Protein AF-F0RBC7-F1 (afdb_monomer)

Foldseek 3Di:
DEEEEDDEPDADDAQDDPVLVVLLCVQDDVCLLPQADYEYNDNDAPVPPQAPAQWADDGRYIYHRRGPHHNLSSSLRNQLRSVCVVVVLDDPDRRDHDPVSSVVSSVVCVVSSVVSVD

Organism: Cellulophaga lytica (strain ATCC 23178 / DSM 7489 / JCM 8516 / NBRC 14961 / NCIMB 1423 / VKM B-1433 / Cy l20) (NCBI:txid867900)

Nearest PDB structures (foldseek):
  5uof-assembly1_A  TM=1.982E-01  e=1.010E+00  Burkholderia multivorans ATCC 17616
  5tvg-assembly3_E  TM=2.107E-01  e=2.478E+00  Burkholderia vietnamiensis G4
  5tvg-assembly5_D  TM=1.849E-01  e=2.180E+00  Burkholderia vietnamiensis G4
  5tvg-assembly3_A  TM=1.946E-01  e=3.203E+00  Burkholderia vietnamiensis G4
  5tvg-assembly6_F  TM=1.935E-01  e=3.641E+00  Burkholderia vietnamiensis G4

pLDDT: mean 92.91, std 6.05, range [66.06, 98.06]

Structure (mmCIF, N/CA/C/O backbone):
data_AF-F0RBC7-F1
#
_entry.id   AF-F0RBC7-F1
#
loop_
_atom_site.group_PDB
_atom_site.id
_atom_site.type_symbol
_atom_site.label_atom_id
_atom_site.label_alt_id
_atom_site.label_comp_id
_atom_site.label_asym_id
_atom_site.label_entity_id
_atom_site.label_seq_id
_atom_site.pdbx_PDB_ins_code
_atom_site.Cartn_x
_atom_site.Cartn_y
_atom_site.Cartn_z
_atom_site.occupancy
_atom_site.B_iso_or_equiv
_atom_site.auth_seq_id
_atom_site.auth_comp_id
_atom_site.auth_asym_id
_atom_site.auth_atom_id
_atom_site.pdbx_PDB_model_num
ATOM 1 N N . MET A 1 1 ? -9.820 -12.624 -3.244 1.00 86.06 1 MET A N 1
ATOM 2 C CA . MET A 1 1 ? -8.760 -11.598 -3.341 1.00 86.06 1 MET A CA 1
ATOM 3 C C . MET A 1 1 ? -7.560 -12.165 -4.091 1.00 86.06 1 MET A C 1
ATOM 5 O O . MET A 1 1 ? -7.183 -13.303 -3.838 1.00 86.06 1 MET A O 1
ATOM 9 N N . LYS A 1 2 ? -6.996 -11.421 -5.045 1.00 93.81 2 LYS A N 1
ATOM 10 C CA . LYS A 1 2 ? -5.935 -11.867 -5.960 1.00 93.81 2 LYS A CA 1
ATOM 11 C C . LYS A 1 2 ? -4.725 -10.941 -5.843 1.00 93.81 2 LYS A C 1
ATOM 13 O O . LYS A 1 2 ? -4.882 -9.729 -5.921 1.00 93.81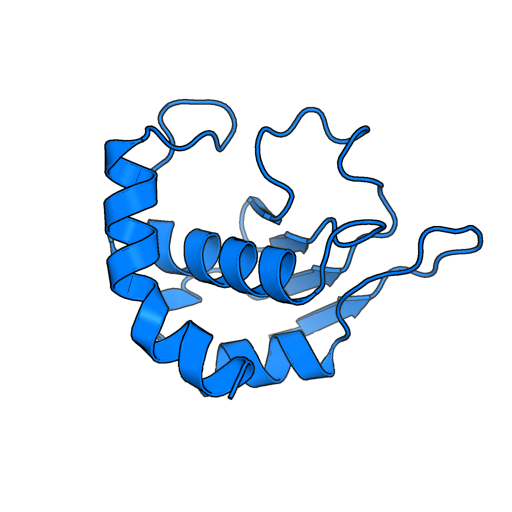 2 LYS A O 1
ATOM 18 N N . ILE A 1 3 ? -3.525 -11.505 -5.712 1.00 96.50 3 ILE A N 1
ATOM 19 C CA . ILE A 1 3 ? -2.267 -10.741 -5.716 1.00 96.50 3 ILE A CA 1
ATOM 20 C C . ILE A 1 3 ? -1.457 -11.148 -6.948 1.00 96.50 3 ILE A C 1
ATOM 22 O O . ILE A 1 3 ? -1.039 -12.305 -7.094 1.00 96.50 3 ILE A O 1
ATOM 26 N N . VAL A 1 4 ? -1.261 -10.193 -7.849 1.00 96.94 4 VAL A N 1
ATOM 27 C CA . VAL A 1 4 ? -0.533 -10.343 -9.109 1.00 96.94 4 VAL A CA 1
ATOM 28 C C . VAL A 1 4 ? 0.818 -9.654 -8.974 1.00 96.94 4 VAL A C 1
ATOM 30 O O . VAL A 1 4 ? 0.924 -8.588 -8.378 1.00 96.94 4 VAL A O 1
ATOM 33 N N . THR A 1 5 ? 1.854 -10.285 -9.516 1.00 97.50 5 THR A N 1
ATOM 34 C CA . THR A 1 5 ? 3.188 -9.690 -9.625 1.00 97.50 5 THR A CA 1
ATOM 35 C C . THR A 1 5 ? 3.593 -9.787 -11.077 1.00 97.50 5 THR A C 1
ATOM 37 O O . THR A 1 5 ? 3.671 -10.892 -11.620 1.00 97.50 5 THR A O 1
ATOM 40 N N . GLU A 1 6 ? 3.782 -8.640 -11.710 1.00 96.69 6 GLU A N 1
ATOM 41 C CA . GLU A 1 6 ? 4.222 -8.555 -13.095 1.00 96.69 6 GLU A CA 1
ATOM 42 C C . GLU A 1 6 ? 5.716 -8.886 -13.183 1.00 96.69 6 GLU A C 1
ATOM 44 O O . GLU A 1 6 ? 6.507 -8.526 -12.304 1.00 96.69 6 GLU A O 1
ATOM 49 N N . LYS A 1 7 ? 6.100 -9.615 -14.235 1.00 94.12 7 LYS A N 1
ATOM 50 C CA . LYS A 1 7 ? 7.503 -9.961 -14.482 1.00 94.12 7 LYS A CA 1
ATOM 51 C C . LYS A 1 7 ? 8.277 -8.709 -14.890 1.00 94.12 7 LYS A C 1
ATOM 53 O O . LYS A 1 7 ? 7.760 -7.862 -15.612 1.00 94.12 7 LYS A O 1
ATOM 58 N N . ILE A 1 8 ? 9.526 -8.636 -14.456 1.00 93.06 8 ILE A N 1
ATOM 59 C CA . ILE A 1 8 ? 10.472 -7.581 -14.810 1.00 93.06 8 ILE A CA 1
ATOM 60 C C . ILE A 1 8 ? 11.713 -8.227 -15.416 1.00 93.06 8 ILE A C 1
ATOM 62 O O . ILE A 1 8 ? 12.122 -9.303 -14.989 1.00 93.06 8 ILE A O 1
ATOM 66 N N . ASN A 1 9 ? 12.286 -7.565 -16.417 1.00 88.75 9 ASN A N 1
ATOM 67 C CA . ASN A 1 9 ? 13.488 -8.023 -17.118 1.00 88.75 9 ASN A CA 1
ATOM 68 C C . ASN A 1 9 ? 14.641 -7.011 -16.979 1.00 88.75 9 ASN A C 1
ATOM 70 O O . ASN A 1 9 ? 15.656 -7.136 -17.657 1.00 88.75 9 ASN A O 1
ATOM 74 N N . SER A 1 10 ? 14.460 -5.979 -16.151 1.00 90.50 10 SER A N 1
ATOM 75 C CA . SER A 1 10 ? 15.429 -4.912 -15.920 1.00 90.50 10 SER A CA 1
ATOM 76 C C . SER A 1 10 ? 15.321 -4.369 -14.497 1.00 90.50 10 SER A C 1
ATOM 78 O O . SER A 1 10 ? 14.246 -4.383 -13.892 1.00 90.50 10 SER A O 1
ATOM 80 N N . GLU A 1 11 ? 16.436 -3.856 -13.982 1.00 91.25 11 GLU A N 1
ATOM 81 C CA . GLU A 1 11 ? 16.470 -3.083 -12.740 1.00 91.25 11 GLU A CA 1
ATOM 82 C C . GLU A 1 11 ? 15.752 -1.725 -12.908 1.00 91.25 11 GLU A C 1
ATOM 84 O O . GLU A 1 11 ? 15.607 -1.241 -14.037 1.00 91.25 11 GLU A O 1
ATOM 89 N N . PRO A 1 12 ? 15.280 -1.103 -11.813 1.00 93.50 12 PRO A N 1
ATOM 90 C CA . PRO A 1 12 ? 15.268 -1.632 -10.448 1.00 93.50 12 PRO A CA 1
ATOM 91 C C . PRO A 1 12 ? 14.191 -2.710 -10.235 1.00 93.50 12 PRO A C 1
ATOM 93 O O . PRO A 1 12 ? 13.118 -2.658 -10.847 1.00 93.50 12 PRO A O 1
ATOM 96 N N . ASN A 1 13 ? 14.465 -3.683 -9.365 1.00 94.62 13 ASN A N 1
ATOM 97 C CA . ASN A 1 13 ? 13.505 -4.724 -8.989 1.00 94.62 13 ASN A CA 1
ATOM 98 C C . ASN A 1 13 ? 12.314 -4.202 -8.166 1.00 94.62 13 ASN A C 1
ATOM 100 O O . ASN A 1 13 ? 12.315 -3.073 -7.674 1.00 94.62 13 ASN A O 1
ATOM 104 N N . HIS A 1 14 ? 11.278 -5.035 -8.006 1.00 96.94 14 HIS A N 1
ATOM 105 C CA . HIS A 1 14 ? 10.188 -4.764 -7.061 1.00 96.94 14 HIS A CA 1
ATOM 106 C C . HIS A 1 14 ? 10.725 -4.735 -5.629 1.00 96.94 14 HIS A C 1
ATOM 108 O O . HIS A 1 14 ? 11.371 -5.694 -5.211 1.00 96.94 14 HIS A O 1
ATOM 114 N N . SER A 1 15 ? 10.414 -3.688 -4.862 1.00 97.00 15 SER A N 1
ATOM 115 C CA . SER A 1 15 ? 10.802 -3.623 -3.447 1.00 97.00 15 SER A CA 1
ATOM 116 C C . SER A 1 15 ? 9.883 -4.400 -2.506 1.00 97.00 15 SER A C 1
ATOM 118 O O . SER A 1 15 ? 10.276 -4.704 -1.382 1.00 97.00 15 SER A O 1
ATOM 120 N N . ILE A 1 16 ? 8.679 -4.763 -2.963 1.00 97.38 16 ILE A N 1
ATOM 121 C CA . ILE A 1 16 ? 7.745 -5.608 -2.215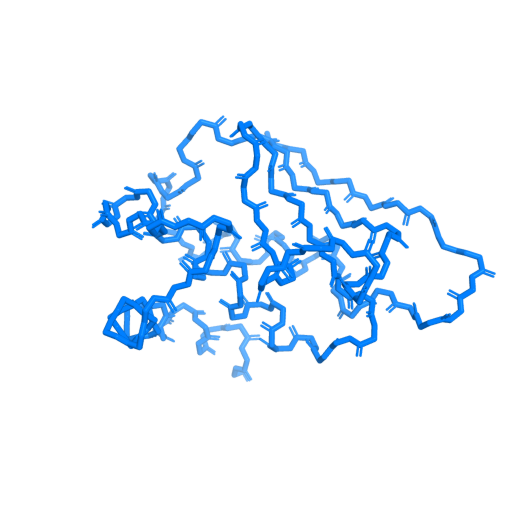 1.00 97.38 16 ILE A CA 1
ATOM 122 C C . ILE A 1 16 ? 7.417 -6.898 -2.968 1.00 97.38 16 ILE A C 1
ATOM 124 O O . ILE A 1 16 ? 7.488 -6.989 -4.195 1.00 97.38 16 ILE A O 1
ATOM 128 N N . SER A 1 17 ? 6.977 -7.896 -2.215 1.00 96.81 17 SER A N 1
ATOM 129 C CA . SER A 1 17 ? 6.544 -9.199 -2.697 1.00 96.81 17 SER A CA 1
ATOM 130 C C . SER A 1 17 ? 5.065 -9.453 -2.399 1.00 96.81 17 SER A C 1
ATOM 132 O O . SER A 1 17 ? 4.392 -8.719 -1.674 1.00 96.81 17 SER A O 1
ATOM 134 N N . LYS A 1 18 ? 4.544 -10.580 -2.900 1.00 97.06 18 LYS A N 1
ATOM 135 C CA . LYS A 1 18 ? 3.199 -11.047 -2.527 1.00 97.06 18 LYS A CA 1
ATOM 136 C C . LYS 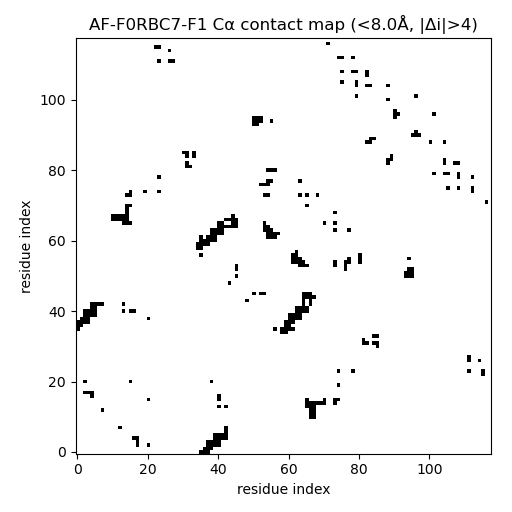A 1 18 ? 3.059 -11.313 -1.029 1.00 97.06 18 LYS A C 1
ATOM 138 O O . LYS A 1 18 ? 1.945 -11.229 -0.524 1.00 97.06 18 LYS A O 1
ATOM 143 N N . LYS A 1 19 ? 4.146 -11.689 -0.346 1.00 96.50 19 LYS A N 1
ATOM 144 C CA . LYS A 1 19 ? 4.119 -11.960 1.097 1.00 96.50 19 LYS A CA 1
ATOM 145 C C . LYS A 1 19 ? 3.872 -10.673 1.877 1.00 96.50 19 LYS A C 1
ATOM 147 O O . LYS A 1 19 ? 3.036 -10.684 2.766 1.00 96.50 19 LYS A O 1
ATOM 152 N N . ASP A 1 20 ? 4.506 -9.574 1.474 1.00 97.00 20 ASP A N 1
ATOM 153 C CA . ASP A 1 20 ? 4.311 -8.264 2.106 1.00 97.00 20 ASP A CA 1
ATOM 154 C C . ASP A 1 20 ? 2.863 -7.787 1.959 1.00 97.00 20 ASP A C 1
ATOM 156 O O . ASP A 1 20 ? 2.233 -7.391 2.933 1.00 97.00 20 ASP A O 1
ATOM 160 N N . VAL A 1 21 ? 2.294 -7.915 0.754 1.00 96.88 21 VAL A N 1
ATOM 161 C CA . VAL A 1 21 ? 0.886 -7.562 0.513 1.00 96.88 21 VAL A CA 1
ATOM 162 C C . VAL A 1 21 ? -0.057 -8.417 1.365 1.00 96.88 21 VAL A C 1
ATOM 164 O O . VAL A 1 21 ? -1.000 -7.882 1.939 1.00 96.88 21 VAL A O 1
ATOM 167 N N . LYS A 1 22 ? 0.194 -9.729 1.488 1.00 96.19 22 LYS A N 1
ATOM 168 C CA . LYS A 1 22 ? -0.601 -10.602 2.371 1.00 96.19 22 LYS A CA 1
ATOM 169 C C . LYS A 1 22 ? -0.514 -10.171 3.831 1.00 96.19 22 LYS A C 1
ATOM 171 O O . LYS A 1 22 ? -1.555 -10.031 4.457 1.00 96.19 22 LYS A O 1
ATOM 176 N N . ALA A 1 23 ? 0.694 -9.911 4.325 1.00 96.56 23 ALA A N 1
ATOM 177 C CA . ALA A 1 23 ? 0.910 -9.484 5.703 1.00 96.56 23 ALA A CA 1
ATOM 178 C C . ALA A 1 23 ? 0.162 -8.180 6.017 1.00 96.56 23 ALA A C 1
ATOM 180 O O . ALA A 1 23 ? -0.464 -8.077 7.063 1.00 96.56 23 ALA A O 1
ATOM 181 N N . ILE A 1 24 ? 0.150 -7.213 5.089 1.00 96.25 24 ILE A N 1
ATOM 182 C CA . ILE A 1 24 ? -0.648 -5.983 5.230 1.00 96.25 24 ILE A CA 1
ATOM 183 C C . ILE A 1 24 ? -2.133 -6.311 5.376 1.00 96.25 24 ILE A C 1
ATOM 185 O O . ILE A 1 24 ? -2.801 -5.785 6.260 1.00 96.25 24 ILE A O 1
ATOM 189 N N . ILE A 1 25 ? -2.657 -7.171 4.507 1.00 94.19 25 ILE A N 1
ATOM 190 C CA . ILE A 1 25 ? -4.085 -7.488 4.496 1.00 94.19 25 ILE A CA 1
ATOM 191 C C . ILE A 1 25 ? -4.506 -8.227 5.773 1.00 94.19 25 ILE A C 1
ATOM 193 O O . ILE A 1 25 ? -5.598 -7.998 6.274 1.00 94.19 25 ILE A O 1
ATOM 197 N N . GLU A 1 26 ? -3.640 -9.070 6.327 1.00 94.50 26 GLU A N 1
ATOM 198 C CA . GLU A 1 26 ? -3.916 -9.822 7.557 1.00 94.50 26 GLU A CA 1
ATOM 199 C C . GLU A 1 26 ? -4.022 -8.939 8.811 1.00 94.50 26 GLU A C 1
ATOM 201 O O . GLU A 1 26 ? -4.593 -9.375 9.809 1.00 94.50 26 GLU A O 1
ATOM 206 N N . ILE A 1 27 ? -3.479 -7.716 8.786 1.00 95.50 27 ILE A N 1
ATOM 207 C CA . ILE A 1 27 ? -3.437 -6.849 9.973 1.00 95.50 27 ILE A CA 1
ATOM 208 C C . ILE A 1 27 ? -4.400 -5.664 9.930 1.00 95.50 27 ILE A C 1
ATOM 210 O O . ILE A 1 27 ? -4.633 -5.057 10.978 1.00 95.50 27 ILE A O 1
ATOM 214 N N . ILE A 1 28 ? -4.905 -5.290 8.753 1.00 94.75 28 ILE A N 1
ATOM 215 C CA . ILE A 1 28 ? -5.844 -4.171 8.598 1.00 94.75 28 ILE A CA 1
ATOM 216 C C . ILE A 1 28 ? -7.284 -4.615 8.891 1.00 94.75 28 ILE A C 1
ATOM 218 O O . ILE A 1 28 ? -7.593 -5.800 8.793 1.00 94.75 28 ILE A O 1
ATOM 222 N N . PRO A 1 29 ? -8.193 -3.678 9.203 1.00 93.75 29 PRO A N 1
ATOM 223 C CA . PRO A 1 29 ? -9.615 -3.981 9.292 1.00 93.75 29 PRO A CA 1
ATOM 224 C C . PRO A 1 29 ? -10.184 -4.484 7.955 1.00 93.75 29 PRO A C 1
ATOM 226 O O . PRO A 1 29 ? -9.876 -3.934 6.893 1.00 93.75 29 PRO A O 1
ATOM 229 N N . ASP A 1 30 ? -11.055 -5.495 8.008 1.00 87.50 30 ASP A N 1
ATOM 230 C CA . ASP A 1 30 ? -11.636 -6.139 6.817 1.00 87.50 30 ASP A CA 1
ATOM 231 C C . ASP A 1 30 ? -12.385 -5.155 5.898 1.00 87.50 30 ASP A C 1
ATOM 233 O O . ASP A 1 30 ? -12.402 -5.307 4.672 1.00 87.50 30 ASP A O 1
ATOM 237 N N . ASP A 1 31 ? -12.989 -4.111 6.471 1.00 88.06 31 ASP A N 1
ATOM 238 C CA . ASP A 1 31 ? -13.758 -3.102 5.745 1.00 88.06 31 ASP A CA 1
ATOM 239 C C . ASP A 1 31 ? -12.885 -2.144 4.913 1.00 88.06 31 ASP A C 1
ATOM 241 O O . ASP A 1 31 ? -13.398 -1.472 4.014 1.00 88.06 31 ASP A O 1
ATOM 245 N N . TRP A 1 32 ? -11.564 -2.110 5.135 1.00 91.75 32 TRP A N 1
ATOM 246 C CA . TRP A 1 32 ? -10.647 -1.228 4.399 1.00 91.75 32 TRP A CA 1
ATOM 247 C C . TRP A 1 32 ? -10.422 -1.662 2.952 1.00 91.75 32 TRP A C 1
ATOM 249 O O . TRP A 1 32 ? -10.188 -0.829 2.076 1.00 91.75 32 TRP A O 1
ATOM 259 N N . ILE A 1 33 ? -10.528 -2.960 2.669 1.00 86.50 33 ILE A N 1
ATOM 260 C CA . ILE A 1 33 ? -10.362 -3.489 1.309 1.00 86.50 33 ILE A CA 1
ATOM 261 C C . ILE A 1 33 ? -11.539 -3.052 0.420 1.00 86.50 33 ILE A C 1
ATOM 263 O O . ILE A 1 33 ? -11.373 -2.787 -0.778 1.00 86.50 33 ILE A O 1
ATOM 267 N N . GLY A 1 34 ? -12.733 -2.929 1.009 1.00 83.81 34 GLY A N 1
ATOM 268 C CA . GLY A 1 34 ? -13.950 -2.507 0.323 1.00 83.81 34 GLY A CA 1
ATOM 269 C C . GLY A 1 34 ? -14.228 -3.327 -0.943 1.00 83.81 34 GLY A C 1
ATOM 270 O O . GLY A 1 34 ? -14.294 -4.551 -0.914 1.00 83.81 34 GLY A O 1
ATOM 271 N N . ILE A 1 35 ? -14.394 -2.640 -2.080 1.00 78.38 35 ILE A N 1
ATOM 272 C CA . ILE A 1 35 ? -14.695 -3.259 -3.388 1.00 78.38 35 ILE A CA 1
ATOM 273 C C . ILE A 1 35 ? -13.470 -3.861 -4.095 1.00 78.38 35 ILE A C 1
ATOM 275 O O . ILE A 1 35 ? -13.598 -4.473 -5.162 1.00 78.38 35 ILE A O 1
ATOM 279 N N . ALA A 1 36 ? -12.267 -3.617 -3.577 1.00 77.94 36 ALA A N 1
ATOM 280 C CA . ALA A 1 36 ? -11.057 -4.073 -4.230 1.00 77.94 36 ALA A CA 1
ATOM 281 C C . ALA A 1 36 ? -10.897 -5.584 -4.075 1.00 77.94 36 ALA A C 1
ATOM 283 O O . ALA A 1 36 ? -11.130 -6.161 -3.020 1.00 77.94 36 ALA A O 1
ATOM 284 N N . HIS A 1 37 ? -10.457 -6.244 -5.139 1.00 84.19 37 HIS A N 1
ATOM 285 C CA . HIS A 1 37 ? -10.175 -7.676 -5.093 1.00 84.19 37 HIS A CA 1
ATOM 286 C C . HIS A 1 37 ? -8.863 -8.046 -5.783 1.00 84.19 37 HIS A C 1
ATOM 288 O O . HIS A 1 37 ? -8.518 -9.232 -5.795 1.00 84.19 37 HIS A O 1
ATOM 294 N N . ILE A 1 38 ? -8.121 -7.067 -6.319 1.00 94.88 38 ILE A N 1
ATOM 295 C CA . ILE A 1 38 ? -6.837 -7.267 -6.997 1.00 94.88 38 ILE A CA 1
ATOM 296 C C . ILE A 1 38 ? -5.780 -6.319 -6.421 1.00 94.88 38 ILE A C 1
ATOM 298 O O . ILE A 1 38 ? -5.989 -5.112 -6.361 1.00 94.88 38 ILE A O 1
ATOM 302 N N . PHE A 1 39 ? -4.620 -6.865 -6.072 1.00 97.00 39 PHE A N 1
ATOM 303 C CA . PHE A 1 39 ? -3.397 -6.114 -5.788 1.00 97.00 39 PHE A CA 1
ATOM 304 C C . PHE A 1 39 ? -2.382 -6.445 -6.883 1.00 97.00 39 PHE A C 1
ATOM 306 O O . PHE A 1 39 ? -1.980 -7.603 -7.013 1.00 97.00 39 PHE A O 1
ATOM 313 N N . SER A 1 40 ? -2.012 -5.462 -7.703 1.00 97.50 40 SER A N 1
ATOM 314 C CA . SER A 1 40 ? -1.073 -5.621 -8.815 1.00 97.50 40 SER A CA 1
ATOM 315 C C . SER A 1 40 ? 0.255 -4.946 -8.494 1.00 97.50 40 SER A C 1
ATOM 317 O O . SER A 1 40 ? 0.353 -3.720 -8.527 1.00 97.50 40 SER A O 1
ATOM 319 N N . ILE A 1 41 ? 1.273 -5.754 -8.200 1.00 98.06 41 ILE A N 1
ATOM 320 C CA . ILE A 1 41 ? 2.670 -5.319 -8.117 1.00 98.06 41 ILE A CA 1
ATOM 321 C C . ILE A 1 41 ? 3.164 -5.170 -9.558 1.00 98.06 41 ILE A C 1
ATOM 323 O O . ILE A 1 41 ? 3.415 -6.164 -10.246 1.00 98.06 41 ILE A O 1
ATOM 327 N N . SER A 1 42 ? 3.190 -3.927 -10.029 1.00 96.81 42 SER A N 1
ATOM 328 C CA . SER A 1 42 ? 3.284 -3.569 -11.444 1.00 96.81 42 SER A CA 1
ATOM 329 C C . SER A 1 42 ? 4.731 -3.393 -11.893 1.00 96.81 42 SER A C 1
ATOM 331 O O . SER A 1 42 ? 5.542 -2.813 -11.175 1.00 96.81 42 SER A O 1
ATOM 333 N N . SER A 1 43 ? 5.059 -3.841 -13.108 1.00 96.19 43 SER A N 1
ATOM 334 C CA . SER A 1 43 ? 6.396 -3.701 -13.699 1.00 96.19 43 SER A CA 1
ATOM 335 C C . SER A 1 43 ? 6.706 -2.269 -14.143 1.00 96.19 43 SER A C 1
ATOM 337 O O . SER A 1 43 ? 7.842 -1.974 -14.505 1.00 96.19 43 SER A O 1
ATOM 339 N N . GLN A 1 44 ? 5.722 -1.370 -14.145 1.00 95.25 44 GLN A N 1
ATOM 340 C CA . GLN A 1 44 ? 5.908 0.049 -14.451 1.00 95.25 44 GLN A CA 1
ATOM 341 C C . GLN A 1 44 ? 6.700 0.772 -13.343 1.00 95.25 44 GLN A C 1
ATOM 343 O O . GLN A 1 44 ? 6.437 0.574 -12.159 1.00 95.25 44 GLN A O 1
ATOM 348 N N . LEU A 1 45 ? 7.643 1.636 -13.734 1.00 95.38 45 LEU A N 1
ATOM 349 C CA . LEU A 1 45 ? 8.339 2.550 -12.818 1.00 95.38 45 LEU A CA 1
ATOM 350 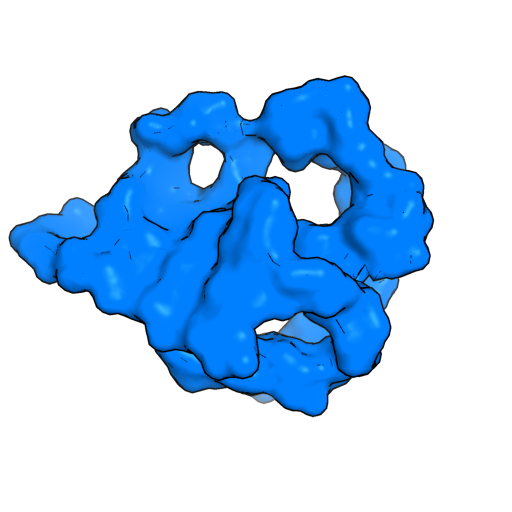C C . LEU A 1 45 ? 7.436 3.728 -12.436 1.00 95.38 45 LEU A C 1
ATOM 352 O O . LEU A 1 45 ? 6.704 4.242 -13.284 1.00 95.38 45 LEU A O 1
ATOM 356 N N . PHE A 1 46 ? 7.512 4.171 -11.179 1.00 94.56 46 PHE A N 1
ATOM 357 C CA . PHE A 1 46 ? 6.688 5.271 -10.671 1.00 94.56 46 PHE A CA 1
ATOM 358 C C . PHE A 1 46 ? 6.901 6.582 -11.440 1.00 94.56 46 PHE A C 1
ATOM 360 O O . PHE A 1 46 ? 5.924 7.211 -11.842 1.00 94.56 46 PHE A O 1
ATOM 367 N N . GLU A 1 47 ? 8.151 6.931 -11.748 1.00 92.62 47 GLU A N 1
ATOM 368 C CA . GLU A 1 47 ? 8.520 8.115 -12.545 1.00 92.62 47 GLU A CA 1
ATOM 369 C C . GLU A 1 47 ? 7.817 8.186 -13.915 1.00 92.62 47 GLU A C 1
ATOM 371 O O . GLU A 1 47 ? 7.581 9.269 -14.440 1.00 92.62 47 GLU A O 1
ATOM 376 N N . ASN A 1 48 ? 7.394 7.038 -14.458 1.00 92.88 48 ASN A N 1
ATOM 377 C CA . ASN A 1 48 ? 6.720 6.926 -15.753 1.00 92.88 48 ASN A CA 1
ATOM 378 C C . ASN A 1 48 ? 5.186 6.829 -15.638 1.00 92.88 48 ASN A C 1
ATOM 380 O O . ASN A 1 48 ? 4.517 6.451 -16.602 1.00 92.88 48 ASN A O 1
ATOM 384 N N . SER A 1 49 ? 4.606 7.065 -14.457 1.00 88.06 49 SER A N 1
ATOM 385 C CA . SER A 1 49 ? 3.179 6.816 -14.192 1.00 88.06 49 SER A CA 1
ATOM 386 C C . SER A 1 49 ? 2.269 8.038 -14.281 1.00 88.06 49 SER A C 1
ATOM 388 O O . SER A 1 49 ? 1.054 7.869 -14.355 1.00 88.06 49 SER A O 1
ATOM 390 N N . ASN A 1 50 ? 2.832 9.251 -14.322 1.00 88.81 50 ASN A N 1
ATOM 391 C CA . ASN A 1 50 ? 2.100 10.522 -14.198 1.00 88.81 50 ASN A CA 1
ATOM 392 C C . ASN A 1 50 ? 1.241 10.631 -12.922 1.00 88.81 50 ASN A C 1
ATOM 394 O O . ASN A 1 50 ? 0.347 11.475 -12.857 1.00 88.81 50 ASN A O 1
ATOM 398 N N . TRP A 1 51 ? 1.456 9.765 -11.931 1.00 89.31 51 T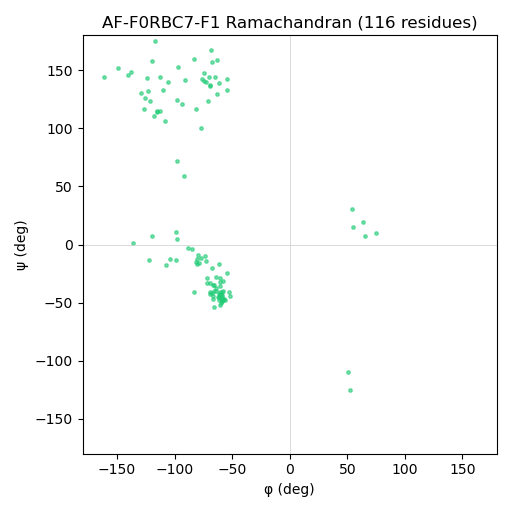RP A N 1
ATOM 399 C CA . TRP A 1 51 ? 0.742 9.805 -10.661 1.00 89.31 51 TRP A CA 1
ATOM 400 C C . TRP A 1 51 ? 1.560 10.540 -9.617 1.00 89.31 51 TRP A C 1
ATOM 402 O O . TRP A 1 51 ? 2.787 10.508 -9.632 1.00 89.31 51 TRP A O 1
ATOM 412 N N . ASP A 1 52 ? 0.861 11.135 -8.659 1.00 91.75 52 ASP A N 1
ATOM 413 C CA . ASP A 1 52 ? 1.505 11.826 -7.543 1.00 91.75 52 ASP A CA 1
ATOM 414 C C . ASP A 1 52 ? 1.973 10.854 -6.446 1.00 91.75 52 ASP A C 1
ATOM 416 O O . ASP A 1 52 ? 2.703 11.245 -5.535 1.00 91.75 52 ASP A O 1
ATOM 420 N N . ARG A 1 53 ? 1.528 9.589 -6.497 1.00 94.12 53 ARG A N 1
ATOM 421 C CA . ARG A 1 53 ? 1.816 8.550 -5.498 1.00 94.12 53 ARG A CA 1
ATOM 422 C C . ARG A 1 53 ? 2.069 7.189 -6.159 1.00 94.12 53 ARG A C 1
ATOM 424 O O . ARG A 1 53 ? 1.413 6.869 -7.153 1.00 94.12 53 ARG A O 1
ATOM 431 N N . PRO A 1 54 ? 2.971 6.359 -5.602 1.00 95.75 54 PRO A N 1
ATOM 432 C CA . PRO A 1 54 ? 3.358 5.080 -6.202 1.00 95.75 54 PRO A CA 1
ATOM 433 C C . PRO A 1 54 ? 2.321 3.972 -5.999 1.00 95.75 54 PRO A C 1
ATOM 435 O O . PRO A 1 54 ? 2.409 2.921 -6.633 1.00 95.75 54 PRO A O 1
ATOM 438 N N . VAL A 1 55 ? 1.332 4.184 -5.129 1.00 96.06 55 VAL A N 1
ATOM 439 C CA . VAL A 1 55 ? 0.233 3.246 -4.909 1.00 96.06 55 VAL A CA 1
ATOM 440 C C . VAL A 1 55 ? -1.086 3.966 -5.095 1.00 96.06 55 VAL A C 1
ATOM 442 O O . VAL A 1 55 ? -1.329 4.985 -4.453 1.00 96.06 55 VAL A O 1
ATOM 445 N N . ILE A 1 56 ? -1.932 3.422 -5.966 1.00 93.88 56 ILE A N 1
ATOM 446 C CA . ILE A 1 56 ? -3.269 3.955 -6.213 1.00 93.88 56 ILE A CA 1
ATOM 447 C C . ILE A 1 56 ? -4.292 2.831 -6.329 1.00 93.88 56 ILE A C 1
ATOM 449 O O . ILE A 1 56 ? -4.002 1.748 -6.845 1.00 93.88 56 ILE A O 1
ATOM 453 N N . GLN A 1 57 ? -5.521 3.104 -5.914 1.00 91.88 57 GLN A N 1
ATOM 454 C CA . GLN A 1 57 ? -6.661 2.268 -6.234 1.00 91.88 57 GLN A CA 1
ATOM 455 C C . GLN A 1 57 ? -7.365 2.796 -7.486 1.00 91.88 57 GLN A C 1
ATOM 457 O O . GLN A 1 57 ? -7.907 3.900 -7.493 1.00 91.88 57 GLN A O 1
ATOM 462 N N . ASN A 1 58 ? -7.449 1.964 -8.521 1.00 87.06 58 ASN A N 1
ATOM 463 C CA . ASN A 1 58 ? -8.302 2.202 -9.678 1.00 87.06 58 ASN A CA 1
ATOM 464 C C . ASN A 1 58 ? -9.387 1.120 -9.740 1.00 87.06 58 ASN A C 1
ATOM 466 O O . ASN A 1 58 ? -9.093 -0.062 -9.937 1.00 87.06 58 ASN A O 1
ATOM 470 N N . ASN A 1 59 ? -10.645 1.526 -9.547 1.00 87.19 59 ASN A N 1
ATOM 471 C CA . ASN A 1 59 ? -11.795 0.631 -9.412 1.00 87.19 59 ASN A CA 1
ATOM 472 C C . ASN A 1 59 ? -11.539 -0.471 -8.370 1.00 87.19 59 ASN A C 1
ATOM 474 O O . ASN A 1 59 ? -11.474 -0.209 -7.168 1.00 87.19 59 ASN A O 1
ATOM 478 N N . THR A 1 60 ? -11.381 -1.707 -8.830 1.00 90.94 60 THR A N 1
ATOM 479 C CA . THR A 1 60 ? -11.224 -2.897 -7.995 1.00 90.94 60 THR A CA 1
ATOM 480 C C . THR A 1 60 ? -9.769 -3.334 -7.811 1.00 90.94 60 THR A C 1
ATOM 482 O O . THR A 1 60 ? -9.520 -4.387 -7.215 1.00 90.94 60 THR A O 1
ATOM 485 N N . THR A 1 61 ? -8.819 -2.554 -8.332 1.00 93.88 61 THR A N 1
ATOM 486 C CA . THR A 1 61 ? -7.399 -2.904 -8.371 1.00 93.88 61 THR A CA 1
ATOM 487 C C . THR A 1 61 ? -6.564 -1.860 -7.645 1.00 93.88 61 THR A C 1
ATOM 489 O O . THR A 1 61 ? -6.564 -0.692 -8.026 1.00 93.88 61 THR A O 1
ATOM 492 N N . PHE A 1 62 ? -5.787 -2.292 -6.656 1.00 94.94 62 PHE A N 1
ATOM 493 C CA . PHE A 1 62 ? -4.645 -1.530 -6.162 1.00 94.94 62 PHE A CA 1
ATOM 494 C C . PHE A 1 62 ? -3.464 -1.769 -7.095 1.00 94.94 62 PHE A C 1
ATOM 496 O O . PHE A 1 62 ? -2.999 -2.903 -7.231 1.00 94.94 62 PHE A O 1
ATOM 503 N N . LYS A 1 63 ? -2.987 -0.721 -7.760 1.00 96.12 63 LYS A N 1
ATOM 504 C CA . LYS A 1 63 ? -1.773 -0.770 -8.572 1.00 96.12 63 LYS A CA 1
ATOM 505 C C . LYS A 1 63 ? -0.614 -0.220 -7.747 1.00 96.12 63 LYS A C 1
ATOM 507 O O . LYS A 1 63 ? -0.699 0.886 -7.224 1.00 96.12 63 LYS A O 1
ATOM 512 N N . ILE A 1 64 ? 0.437 -1.026 -7.617 1.00 97.75 64 ILE A N 1
ATOM 513 C CA . ILE A 1 64 ? 1.582 -0.791 -6.738 1.00 97.75 64 ILE A CA 1
ATOM 514 C C . ILE A 1 64 ? 2.834 -0.673 -7.610 1.00 97.75 64 ILE A C 1
ATOM 516 O O . ILE A 1 64 ? 3.266 -1.656 -8.216 1.00 97.75 64 ILE A O 1
ATOM 520 N N . LEU A 1 65 ? 3.400 0.529 -7.692 1.00 97.38 65 LEU A N 1
ATOM 521 C CA . LEU A 1 65 ? 4.599 0.858 -8.462 1.00 97.38 65 LEU A CA 1
ATOM 522 C C . LEU A 1 65 ? 5.824 0.850 -7.547 1.00 97.38 65 LEU A C 1
ATOM 524 O O . LEU A 1 65 ? 6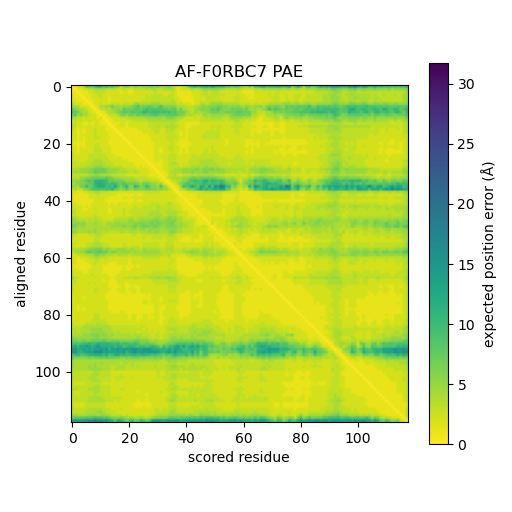.363 1.890 -7.195 1.00 97.38 65 LEU A O 1
ATOM 528 N N . SER A 1 66 ? 6.246 -0.339 -7.124 1.00 97.69 66 SER A N 1
ATOM 529 C CA . SER A 1 66 ? 7.275 -0.509 -6.088 1.00 97.69 66 SER A CA 1
ATOM 530 C C . SER A 1 66 ? 8.720 -0.469 -6.584 1.00 97.69 66 SER A C 1
ATOM 532 O O . SER A 1 66 ? 9.653 -0.623 -5.803 1.00 97.69 66 SER A O 1
ATOM 534 N N . ARG A 1 67 ? 8.937 -0.366 -7.894 1.00 97.00 67 ARG A N 1
ATOM 535 C CA . ARG A 1 67 ? 10.275 -0.501 -8.473 1.00 97.00 67 ARG A CA 1
ATOM 536 C C . ARG A 1 67 ? 11.143 0.713 -8.137 1.00 97.00 67 ARG A C 1
ATOM 538 O O . ARG A 1 67 ? 10.770 1.831 -8.478 1.00 97.00 67 ARG A O 1
ATOM 545 N N . GLY A 1 68 ? 12.299 0.476 -7.513 1.00 94.81 68 GLY A N 1
ATOM 546 C CA . GLY A 1 68 ? 13.270 1.526 -7.165 1.00 94.81 68 GLY A CA 1
ATOM 547 C C . GLY A 1 68 ? 12.887 2.408 -5.973 1.00 94.81 68 GLY A C 1
ATOM 548 O O . GLY A 1 68 ? 13.553 3.409 -5.735 1.00 94.81 68 GLY A O 1
ATOM 549 N N . ILE A 1 69 ? 11.835 2.046 -5.234 1.00 96.69 69 ILE A N 1
ATOM 550 C CA . ILE A 1 69 ? 11.360 2.761 -4.042 1.00 96.69 69 ILE A CA 1
ATOM 551 C C . ILE A 1 69 ? 11.594 1.874 -2.824 1.00 96.69 69 ILE A C 1
ATOM 553 O O . ILE A 1 69 ? 11.454 0.655 -2.927 1.00 96.69 69 ILE A O 1
ATOM 557 N N . ASP A 1 70 ? 11.934 2.459 -1.676 1.00 96.81 70 ASP A N 1
ATOM 558 C CA . ASP A 1 70 ? 12.134 1.699 -0.444 1.00 96.81 70 ASP A CA 1
ATOM 559 C C . ASP A 1 70 ? 10.910 0.829 -0.096 1.00 96.81 70 ASP A C 1
ATOM 561 O O . ASP A 1 70 ? 9.752 1.214 -0.295 1.00 96.81 70 ASP A O 1
ATOM 565 N N . ARG A 1 71 ? 11.167 -0.377 0.426 1.00 96.88 71 ARG A N 1
ATOM 566 C CA . ARG A 1 71 ? 10.113 -1.339 0.781 1.00 96.88 71 ARG A CA 1
ATOM 567 C C . ARG A 1 71 ? 9.125 -0.723 1.769 1.00 96.88 71 ARG A C 1
ATOM 569 O O . ARG A 1 71 ? 7.914 -0.862 1.594 1.00 96.88 71 ARG A O 1
ATOM 576 N N . ASN A 1 72 ? 9.633 -0.072 2.810 1.00 96.75 72 ASN A N 1
ATOM 577 C CA . ASN A 1 72 ? 8.805 0.456 3.883 1.00 96.75 72 ASN A CA 1
ATOM 578 C C . ASN A 1 72 ? 8.014 1.680 3.409 1.00 96.75 72 ASN A C 1
ATOM 580 O O . ASN A 1 72 ? 6.851 1.838 3.778 1.00 96.75 72 ASN A O 1
ATOM 584 N N . GLU A 1 73 ? 8.583 2.485 2.511 1.00 97.00 73 GLU A N 1
ATOM 585 C CA . GLU A 1 73 ? 7.848 3.558 1.839 1.00 97.00 73 GLU A CA 1
ATOM 586 C C . GLU A 1 73 ? 6.641 3.020 1.052 1.00 97.00 73 GLU A C 1
ATOM 588 O O . GLU A 1 73 ? 5.528 3.525 1.209 1.00 97.00 73 GLU A O 1
ATOM 593 N N . ILE A 1 74 ? 6.803 1.935 0.285 1.00 98.06 74 ILE A N 1
ATOM 594 C CA . ILE A 1 74 ? 5.683 1.310 -0.439 1.00 98.06 74 ILE A CA 1
ATOM 595 C C . ILE A 1 74 ? 4.637 0.716 0.506 1.00 98.06 74 ILE A C 1
ATOM 597 O O . ILE A 1 74 ? 3.439 0.848 0.246 1.00 98.06 74 ILE A O 1
ATOM 601 N N . ILE A 1 75 ? 5.057 0.080 1.603 1.00 97.94 75 ILE A N 1
ATOM 602 C CA . ILE A 1 75 ? 4.130 -0.430 2.625 1.00 97.94 75 ILE A CA 1
ATOM 603 C C . ILE A 1 75 ? 3.299 0.719 3.202 1.00 97.94 75 ILE A C 1
ATOM 605 O O . ILE A 1 75 ? 2.073 0.611 3.282 1.00 97.94 75 ILE A O 1
ATOM 609 N N . LYS A 1 76 ? 3.949 1.836 3.551 1.00 97.88 76 LYS A N 1
ATOM 610 C CA . LYS A 1 76 ? 3.282 3.039 4.055 1.00 97.88 76 LYS A CA 1
ATOM 611 C C . LYS A 1 76 ? 2.274 3.573 3.037 1.00 97.88 76 LYS A C 1
ATOM 613 O O . LYS A 1 76 ? 1.121 3.807 3.385 1.00 97.88 76 LYS A O 1
ATOM 618 N N . GLU A 1 77 ? 2.671 3.720 1.776 1.00 97.56 77 GLU A N 1
ATOM 619 C CA . GLU A 1 77 ? 1.798 4.224 0.709 1.00 97.56 77 GLU A CA 1
ATOM 620 C C . GLU A 1 77 ? 0.605 3.297 0.424 1.00 97.56 77 GLU A C 1
ATOM 622 O O . GLU A 1 77 ? -0.509 3.782 0.205 1.00 97.56 77 GLU A O 1
ATOM 627 N N . LEU A 1 78 ? 0.797 1.976 0.488 1.00 97.31 78 LEU A N 1
ATOM 628 C CA . LEU A 1 78 ? -0.286 1.003 0.339 1.00 97.31 78 LEU A CA 1
ATOM 629 C C . LEU A 1 78 ? -1.288 1.081 1.496 1.00 97.31 78 LEU A C 1
ATOM 631 O O . LEU A 1 78 ? -2.493 1.114 1.249 1.00 97.31 78 LEU A O 1
ATOM 635 N N . LEU A 1 79 ? -0.813 1.179 2.740 1.00 97.44 79 LEU A N 1
ATOM 636 C CA . LEU A 1 79 ? -1.675 1.390 3.906 1.00 97.44 79 LEU A CA 1
ATOM 637 C C . LEU A 1 79 ? -2.462 2.707 3.806 1.00 97.44 79 LEU A C 1
ATOM 639 O O . LEU A 1 79 ? -3.661 2.723 4.088 1.00 97.44 79 LEU A O 1
ATOM 643 N N . ILE A 1 80 ? -1.818 3.797 3.371 1.00 96.81 80 ILE A N 1
ATOM 644 C CA . ILE A 1 80 ? -2.491 5.086 3.142 1.00 96.81 80 ILE A CA 1
ATOM 645 C C . ILE A 1 80 ? -3.615 4.918 2.114 1.00 96.81 80 ILE A C 1
ATOM 647 O O . ILE A 1 80 ? -4.730 5.376 2.358 1.00 96.81 80 ILE A O 1
ATOM 651 N N . GLU A 1 81 ? -3.351 4.258 0.983 1.00 95.56 81 GLU A N 1
ATOM 652 C CA . GLU A 1 81 ? -4.357 4.078 -0.071 1.00 95.56 81 GLU A CA 1
ATOM 653 C C . GLU A 1 81 ? -5.547 3.226 0.401 1.00 95.56 81 GLU A C 1
ATOM 655 O O . GLU A 1 81 ? -6.697 3.569 0.125 1.00 95.56 81 GLU A O 1
ATOM 660 N N . LEU A 1 82 ? -5.289 2.167 1.178 1.00 95.12 82 LEU A N 1
ATOM 661 C CA . LEU A 1 82 ? -6.325 1.339 1.809 1.00 95.12 82 LEU A CA 1
ATOM 662 C C . LEU A 1 82 ? -7.206 2.146 2.777 1.00 95.12 82 LEU A C 1
ATOM 664 O O . LEU A 1 82 ? -8.415 1.939 2.842 1.00 95.12 82 LEU A O 1
ATOM 668 N N . ALA A 1 83 ? -6.628 3.112 3.489 1.00 95.31 83 ALA A N 1
ATOM 669 C CA . ALA A 1 83 ? -7.342 3.925 4.467 1.00 95.31 83 ALA A CA 1
ATOM 670 C C . ALA A 1 83 ? -8.192 5.061 3.853 1.00 95.31 83 ALA A C 1
ATOM 672 O O . ALA A 1 83 ? -9.070 5.606 4.530 1.00 95.31 83 ALA A O 1
ATOM 673 N N . ILE A 1 84 ? -7.987 5.443 2.585 1.00 93.75 84 ILE A N 1
ATOM 674 C CA . ILE A 1 84 ? -8.673 6.597 1.963 1.00 93.75 84 ILE A CA 1
ATOM 675 C C . ILE A 1 84 ? -10.194 6.433 1.947 1.00 93.75 84 ILE A C 1
ATOM 677 O O . ILE A 1 84 ? -10.921 7.330 2.381 1.00 93.75 84 ILE A O 1
ATOM 681 N N . ARG A 1 85 ? -10.685 5.297 1.440 1.00 90.12 85 ARG A N 1
ATOM 682 C CA . ARG A 1 85 ? -12.125 5.031 1.300 1.00 90.12 85 ARG A CA 1
ATOM 683 C C . ARG A 1 85 ? -12.853 4.922 2.642 1.00 90.12 85 ARG A C 1
ATOM 685 O O . ARG A 1 85 ? -13.816 5.674 2.814 1.00 90.12 85 ARG A O 1
ATOM 692 N N . PRO A 1 8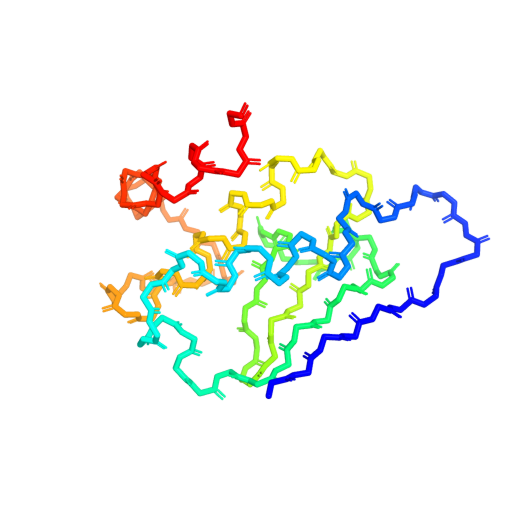6 ? -12.429 4.067 3.595 1.00 90.00 86 PRO A N 1
ATOM 693 C CA . PRO A 1 86 ? -13.131 3.926 4.873 1.00 90.00 86 PRO A CA 1
ATOM 694 C C . PRO A 1 86 ? -13.160 5.243 5.660 1.00 90.00 86 PRO A C 1
ATOM 696 O O . PRO A 1 86 ? -14.155 5.568 6.303 1.00 90.00 86 PRO A O 1
ATOM 699 N N . THR A 1 87 ? -12.119 6.073 5.537 1.00 91.12 87 THR A N 1
ATOM 700 C CA . THR A 1 87 ? -12.052 7.373 6.228 1.00 91.12 87 THR A CA 1
ATOM 701 C C . THR A 1 87 ? -12.676 8.533 5.455 1.00 91.12 87 THR A C 1
ATOM 703 O O . THR A 1 87 ? -12.696 9.659 5.963 1.00 91.12 87 THR A O 1
ATOM 706 N N . LYS A 1 88 ? -13.160 8.285 4.230 1.00 91.06 88 LYS A N 1
ATOM 707 C CA . LYS A 1 88 ? -13.676 9.296 3.293 1.00 91.06 88 LYS A CA 1
ATOM 708 C C . LYS A 1 88 ? -12.679 10.436 3.027 1.00 91.06 88 LYS A C 1
ATOM 710 O O . LYS A 1 88 ? -13.075 11.569 2.757 1.00 91.06 88 LYS A O 1
ATOM 715 N N . THR A 1 89 ? -11.379 10.147 3.093 1.00 91.94 89 THR A N 1
ATOM 716 C CA . THR A 1 89 ? -10.296 11.127 2.907 1.00 91.94 89 THR A CA 1
ATOM 7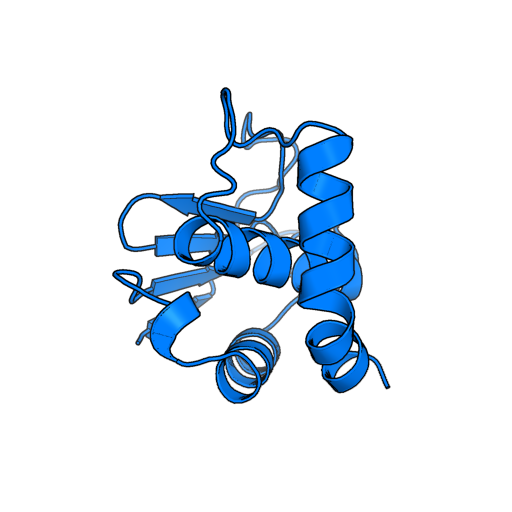17 C C . THR A 1 89 ? -9.874 11.169 1.435 1.00 91.94 89 THR A C 1
ATOM 719 O O . THR A 1 89 ? -8.736 10.87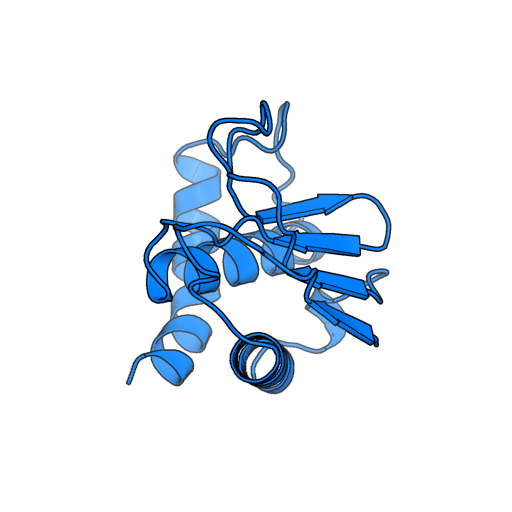1 1.083 1.00 91.94 89 THR A O 1
ATOM 722 N N . TYR A 1 90 ? -10.821 11.485 0.551 1.00 87.56 90 TYR A N 1
ATOM 723 C CA . TYR A 1 90 ? -10.620 11.382 -0.894 1.00 87.56 90 TYR A CA 1
ATOM 724 C C . TYR A 1 90 ? -9.627 12.429 -1.437 1.00 87.56 90 TYR A C 1
ATOM 726 O O . TYR A 1 90 ? -9.725 13.608 -1.079 1.00 87.56 90 TYR A O 1
ATOM 734 N N . PRO A 1 91 ? -8.700 12.032 -2.329 1.00 84.25 91 PRO A N 1
ATOM 735 C CA . PRO A 1 91 ? -7.833 12.952 -3.058 1.00 84.25 91 PRO A CA 1
ATOM 736 C C . PRO A 1 91 ? -8.626 14.028 -3.818 1.00 84.25 91 PRO A C 1
ATOM 738 O O . PRO A 1 91 ? -9.563 13.679 -4.537 1.00 84.25 91 PRO A O 1
ATOM 741 N N . PRO A 1 92 ? -8.256 15.319 -3.732 1.00 75.06 92 PRO A N 1
ATOM 742 C CA . PRO A 1 92 ? -8.918 16.381 -4.492 1.00 75.06 92 PRO A CA 1
ATOM 743 C C . PRO A 1 92 ? -8.704 16.274 -6.013 1.00 75.06 92 PRO A C 1
ATOM 745 O O . PRO A 1 92 ? -9.602 16.625 -6.775 1.00 75.06 92 PRO A O 1
ATOM 748 N N . LYS A 1 93 ? -7.531 15.810 -6.476 1.00 75.19 93 LYS A N 1
ATOM 749 C CA . LYS A 1 93 ? -7.213 15.599 -7.903 1.00 75.19 93 LYS A CA 1
ATOM 750 C C . LYS A 1 93 ? -6.017 14.655 -8.059 1.00 75.19 93 LYS A C 1
ATOM 752 O O . LYS A 1 93 ? -5.090 14.723 -7.259 1.00 75.19 93 LYS A O 1
ATOM 757 N N . GLY A 1 94 ? -6.016 13.803 -9.088 1.00 66.75 94 GLY A N 1
ATOM 758 C CA . GLY A 1 94 ? -4.815 13.062 -9.516 1.00 66.75 94 GLY A CA 1
ATOM 759 C C . GLY A 1 94 ? -4.241 12.062 -8.503 1.00 66.75 94 GLY A C 1
ATOM 760 O O . GLY A 1 94 ? -3.082 11.693 -8.616 1.00 66.75 94 GLY A O 1
ATOM 761 N N . HIS A 1 95 ? -5.030 11.627 -7.513 1.00 80.31 95 HIS A N 1
ATOM 762 C CA . HIS A 1 95 ? -4.566 10.849 -6.351 1.00 80.31 95 HIS A CA 1
ATOM 763 C C . HIS A 1 95 ? -3.603 11.592 -5.399 1.00 80.31 95 HIS A C 1
ATOM 765 O O . HIS A 1 95 ? -3.132 10.994 -4.431 1.00 80.31 95 HIS A O 1
ATOM 771 N N . SER A 1 96 ? -3.371 12.898 -5.588 1.00 88.44 96 SER A N 1
ATOM 772 C CA . SER A 1 96 ? -2.609 13.721 -4.638 1.00 88.44 96 SER A CA 1
ATOM 773 C C . SER A 1 96 ? -3.317 13.845 -3.287 1.00 88.44 96 SER A C 1
ATOM 775 O O . SER A 1 96 ? -4.538 13.957 -3.209 1.00 88.44 96 SER A O 1
ATOM 777 N N . LEU A 1 97 ? -2.546 13.874 -2.202 1.00 92.56 97 LEU A N 1
ATOM 778 C CA . LEU A 1 97 ? -3.056 14.160 -0.864 1.00 92.56 97 LEU A CA 1
ATOM 779 C C . LEU A 1 97 ? -2.557 15.529 -0.413 1.00 92.56 97 LEU A C 1
ATOM 781 O O . LEU A 1 97 ? -1.365 15.827 -0.488 1.00 92.56 97 LEU A O 1
ATOM 785 N N . THR A 1 98 ? -3.457 16.357 0.115 1.00 93.94 98 THR A N 1
ATOM 786 C CA . THR A 1 98 ? -3.039 17.573 0.826 1.00 93.94 98 THR A CA 1
ATOM 787 C C . THR A 1 98 ? -2.223 17.210 2.071 1.00 93.94 98 THR A C 1
ATOM 789 O O . THR A 1 98 ? -2.371 16.121 2.630 1.00 93.94 98 THR A O 1
ATOM 792 N N . LYS A 1 99 ? -1.410 18.148 2.577 1.00 93.12 99 LYS A N 1
ATOM 793 C CA . LYS A 1 99 ? -0.623 17.944 3.810 1.00 93.12 99 LYS A CA 1
ATOM 794 C C . LYS A 1 99 ? -1.485 17.479 4.992 1.00 93.12 99 LYS A C 1
ATOM 796 O O . LYS A 1 99 ? -1.082 16.586 5.728 1.00 93.12 99 LYS A O 1
ATOM 801 N N . SER A 1 100 ? -2.677 18.061 5.143 1.00 94.00 100 SER A N 1
ATOM 802 C CA . SER A 1 100 ? -3.618 17.709 6.213 1.00 94.00 100 SER A CA 1
ATOM 803 C C . SER A 1 100 ? -4.168 16.287 6.053 1.00 94.00 100 SER A C 1
ATOM 805 O O . SER A 1 100 ? -4.132 15.498 6.996 1.00 94.00 100 SER A O 1
ATOM 807 N N . GLN A 1 101 ? -4.599 15.920 4.840 1.00 95.56 101 GLN A N 1
ATOM 808 C CA . GLN A 1 101 ? -5.083 14.567 4.546 1.00 95.56 101 GLN A CA 1
ATOM 809 C C . GLN A 1 101 ? -3.995 13.517 4.764 1.00 95.56 101 GLN A C 1
ATOM 811 O O . GLN A 1 101 ? -4.252 12.499 5.400 1.00 95.56 101 GLN A O 1
ATOM 816 N N . ARG A 1 102 ? -2.776 13.787 4.280 1.00 95.94 102 ARG A N 1
ATOM 817 C CA . ARG A 1 102 ? -1.635 12.889 4.458 1.00 95.94 102 ARG A CA 1
ATOM 818 C C . ARG A 1 102 ? -1.335 12.679 5.936 1.00 95.94 102 ARG A C 1
ATOM 820 O O . ARG A 1 102 ? -1.286 11.537 6.367 1.00 95.94 102 ARG A O 1
ATOM 827 N N . LYS A 1 103 ? -1.221 13.756 6.719 1.00 96.31 103 LYS A N 1
ATOM 828 C CA . LYS A 1 103 ? -0.960 13.665 8.163 1.00 96.31 103 LYS A CA 1
ATOM 829 C C . LYS A 1 103 ? -2.010 12.810 8.881 1.00 96.31 103 LYS A C 1
ATOM 831 O O . LYS A 1 103 ? -1.648 11.890 9.601 1.00 96.31 103 LYS A O 1
ATOM 836 N N . LYS A 1 104 ? -3.297 13.059 8.617 1.00 96.62 104 LYS A N 1
ATOM 837 C CA . LYS A 1 104 ? -4.406 12.288 9.202 1.00 96.62 104 LYS A CA 1
ATOM 838 C C . LYS A 1 104 ? -4.323 10.794 8.862 1.00 96.62 104 LYS A C 1
ATOM 840 O O . LYS A 1 104 ? -4.567 9.955 9.723 1.00 96.62 104 LYS A O 1
ATOM 845 N N . LEU A 1 105 ? -4.019 10.460 7.606 1.00 97.19 105 LEU A N 1
ATOM 846 C CA . LEU A 1 105 ? -3.896 9.068 7.169 1.00 97.19 105 LEU A CA 1
ATOM 847 C C . LEU A 1 105 ? -2.665 8.404 7.790 1.00 97.19 105 LEU A C 1
ATOM 849 O O . LEU A 1 105 ? -2.780 7.287 8.274 1.00 97.19 105 LEU A O 1
ATOM 853 N N . GLU A 1 106 ? -1.525 9.095 7.837 1.00 97.00 106 GLU A N 1
ATOM 854 C CA . GLU A 1 106 ? -0.298 8.590 8.462 1.00 97.00 106 GLU A CA 1
ATOM 855 C C . GLU A 1 106 ? -0.485 8.285 9.953 1.00 97.00 106 GLU A C 1
ATOM 857 O O . GLU A 1 106 ? -0.093 7.212 10.403 1.00 97.00 106 GLU A O 1
ATOM 862 N N . GLU A 1 107 ? -1.149 9.170 10.699 1.00 97.12 107 GLU A N 1
ATOM 863 C CA . GLU A 1 107 ? -1.494 8.935 12.108 1.00 97.12 107 GLU A CA 1
ATOM 864 C C . GLU A 1 107 ? -2.394 7.702 12.279 1.00 97.12 107 GLU A C 1
ATOM 866 O O . GLU A 1 107 ? -2.182 6.896 13.184 1.00 97.12 107 GLU A O 1
ATOM 871 N N . LEU A 1 108 ? -3.370 7.520 11.384 1.00 97.25 108 LEU A N 1
ATOM 872 C CA . LEU A 1 108 ? -4.286 6.383 11.424 1.00 97.25 108 LEU A CA 1
ATOM 873 C C . LEU A 1 108 ? -3.599 5.052 11.097 1.00 97.25 108 LEU A C 1
ATOM 875 O O . LEU A 1 108 ? -3.915 4.035 11.713 1.00 97.25 108 LEU A O 1
ATOM 879 N N . ILE A 1 109 ? -2.704 5.034 10.106 1.00 97.38 109 ILE A N 1
ATOM 880 C CA . ILE A 1 109 ? -2.070 3.791 9.651 1.00 97.38 109 ILE A CA 1
ATOM 881 C C . ILE A 1 109 ? -0.897 3.355 10.535 1.00 97.38 109 ILE A C 1
ATOM 883 O O . ILE A 1 109 ? -0.479 2.200 10.449 1.00 97.38 109 ILE A O 1
ATOM 887 N N . MET A 1 110 ? -0.377 4.245 11.386 1.00 96.94 110 MET A N 1
ATOM 888 C CA . MET A 1 110 ? 0.826 4.012 12.192 1.00 96.94 110 MET A CA 1
ATOM 889 C C . MET A 1 110 ? 0.793 2.706 13.009 1.00 96.94 110 MET A C 1
ATOM 891 O O . MET A 1 110 ? 1.772 1.962 12.957 1.00 96.94 110 MET A O 1
ATOM 895 N N . PRO A 1 111 ? -0.310 2.341 13.700 1.00 96.94 111 PRO A N 1
ATOM 896 C CA . PRO A 1 111 ? -0.359 1.095 14.468 1.00 96.94 111 PRO A CA 1
ATOM 897 C C . PRO A 1 111 ? -0.230 -0.166 13.604 1.00 96.94 111 PRO A C 1
ATOM 899 O O . PRO A 1 111 ? 0.234 -1.196 14.083 1.00 96.94 111 PRO A O 1
ATOM 902 N N . TYR A 1 112 ? -0.655 -0.104 12.340 1.00 96.88 112 TYR A N 1
ATOM 903 C CA . TYR A 1 112 ? -0.533 -1.209 11.387 1.00 96.88 112 TYR A CA 1
ATOM 904 C C . TYR A 1 112 ? 0.854 -1.232 10.756 1.00 96.88 112 TYR A C 1
ATOM 906 O O . TYR A 1 112 ? 1.456 -2.290 10.617 1.00 96.88 112 TYR A O 1
ATOM 914 N N . TYR A 1 113 ? 1.377 -0.055 10.416 1.00 96.88 113 TYR A N 1
ATOM 915 C CA . TYR A 1 113 ? 2.715 0.094 9.867 1.00 96.88 113 TYR A CA 1
ATOM 916 C C . TYR A 1 113 ? 3.782 -0.472 10.813 1.00 96.88 113 TYR A C 1
ATOM 918 O O . TYR A 1 113 ? 4.586 -1.294 10.383 1.00 96.88 113 TYR A O 1
ATOM 926 N N . ASN A 1 114 ? 3.718 -0.136 12.107 1.00 95.81 114 ASN A N 1
ATOM 927 C CA . ASN A 1 114 ? 4.678 -0.624 13.100 1.00 95.81 114 ASN A CA 1
ATOM 928 C C . ASN A 1 114 ? 4.710 -2.160 13.178 1.00 95.81 114 ASN A C 1
ATOM 930 O O . ASN A 1 114 ? 5.788 -2.739 13.184 1.00 95.81 114 ASN A O 1
ATOM 934 N N . LYS A 1 115 ? 3.552 -2.836 13.099 1.00 94.94 115 LYS A N 1
ATOM 935 C CA . LYS A 1 115 ? 3.468 -4.313 13.101 1.00 94.94 115 LYS A CA 1
ATOM 936 C C . LYS A 1 115 ? 4.184 -4.992 11.923 1.00 94.94 115 LYS A C 1
ATOM 938 O O . LYS A 1 115 ? 4.362 -6.204 11.954 1.00 94.94 115 LYS A O 1
ATOM 943 N N . LEU A 1 116 ? 4.512 -4.254 10.860 1.00 91.31 116 LEU A N 1
ATOM 944 C CA . LEU A 1 116 ? 5.163 -4.775 9.648 1.00 91.31 116 LEU A CA 1
ATOM 945 C C . LEU A 1 116 ? 6.655 -4.437 9.567 1.00 91.31 116 LEU A C 1
ATOM 947 O O . LEU A 1 116 ? 7.342 -4.941 8.670 1.00 91.31 116 LEU A O 1
ATOM 951 N N . THR A 1 117 ? 7.120 -3.527 10.423 1.00 81.25 117 THR A N 1
ATOM 952 C CA . THR A 1 117 ? 8.478 -2.969 10.389 1.00 81.25 117 THR A CA 1
ATOM 953 C C . THR A 1 117 ? 9.262 -3.171 11.681 1.00 81.25 117 THR A C 1
ATOM 955 O O . THR A 1 117 ? 10.467 -2.934 11.674 1.00 81.25 117 THR A O 1
ATOM 958 N N . GLU A 1 118 ? 8.592 -3.566 12.763 1.00 66.06 118 GLU A N 1
ATOM 959 C CA . GLU A 1 118 ? 9.206 -4.136 13.971 1.00 66.06 118 GLU A CA 1
ATOM 960 C C . GLU A 1 118 ? 9.619 -5.597 13.741 1.00 66.06 118 GLU A C 1
ATOM 962 O O . GLU A 1 118 ? 10.715 -5.966 14.221 1.00 66.06 118 GLU A O 1
#

Radius of gyration: 13.34 Å; Cα contacts (8 Å, |Δi|>4): 179; chains: 1; bounding box: 31×30×32 Å

Sequence (118 aa):
MKIVTEKINSEPNHSISKKDVKAIIEIIPDDWIGIAHIFSISSQLFENSNWDRPVIQNNTTFKILSRGIDRNEIIKELLIELAIRPTKTYPPKGHSLTKSQRKKLEELIMPYYNKLTE

Mean predicted aligned error: 3.37 Å

Secondary structure (DSSP, 8-state):
-EEEE---SSSSPBS--HHHHHHHHHHS-GGGTTT--EEEE-SS-GGGS--SSSEEEETTEEEE--BTS-HHHHHHHHHHHHHHTTTT---SSTT---HHHHHHHHHHHHHHHHHHH-

Solvent-accessible surface area (backbone atoms only — not comparable to full-atom values): 6823 Å² total; per-residue (Å²): 123,46,80,46,73,52,82,72,94,60,83,59,57,67,44,67,53,72,64,57,56,49,56,53,61,75,66,50,65,81,71,40,54,64,82,42,44,35,40,34,42,40,65,54,46,39,93,78,59,89,49,73,51,51,37,46,72,58,88,39,31,36,42,33,29,30,31,76,42,59,45,67,59,48,52,51,40,46,48,43,50,38,47,24,67,75,66,66,58,69,52,89,54,74,73,34,66,54,73,67,57,44,51,56,40,51,65,66,38,42,75,56,52,49,77,76,74,114